Protein AF-A0A2K3KIL9-F1 (afdb_monomer)

pLDDT: mean 77.93, std 12.83, range [50.38, 91.62]

Radius of gyration: 12.29 Å; Cα contacts (8 Å, |Δi|>4): 52; chains: 1; bounding box: 32×21×32 Å

Sequence (54 aa):
MIGNPVKVDMHTLRVARGRFARICVEVDLTVPVVGRVGINGEWYQVQYEGLHII

Int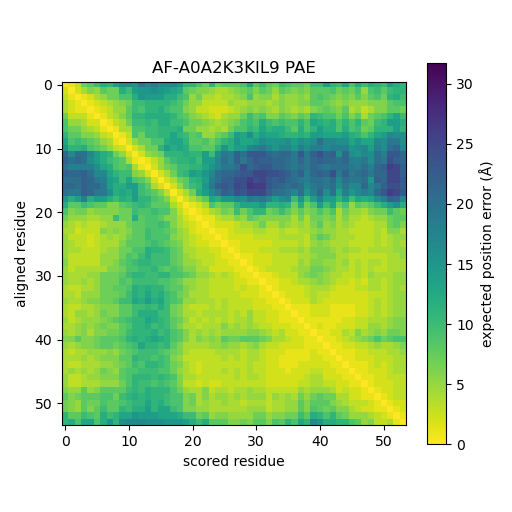erPro domains:
  IPR040256 Uncharacterized protein At4g02000-like [PTHR31286] (2-52)

Secondary structure (DSSP, 8-state):
----EEEE-GGGGGTSSTT---EEE---TTSPPP-EEEETTEEEE---SSGGG-

Solvent-accessible surface area (backbone atoms only — not comparable to full-atom values): 3811 Å² total; per-residue (Å²): 134,81,52,57,77,76,43,75,54,66,69,51,78,69,58,78,59,73,96,61,88,61,70,44,55,50,72,68,80,94,48,88,75,72,59,62,49,78,55,97,90,42,81,42,80,56,81,78,82,67,63,90,78,108

Organism: Trifolium pratense (NCBI:txid57577)

Structure (mmCIF, N/CA/C/O backbone):
data_AF-A0A2K3KIL9-F1
#
_entry.id   AF-A0A2K3KIL9-F1
#
loop_
_atom_site.group_PDB
_atom_site.id
_atom_site.type_symbol
_atom_site.label_atom_id
_atom_site.label_alt_id
_atom_site.label_comp_id
_atom_site.label_asym_id
_atom_site.label_entity_id
_atom_site.label_seq_id
_atom_site.pdbx_PDB_ins_code
_atom_site.Cartn_x
_atom_site.Cartn_y
_atom_site.Cartn_z
_atom_site.occupancy
_atom_site.B_iso_or_equiv
_atom_site.auth_seq_id
_atom_site.auth_comp_id
_atom_site.auth_asym_id
_atom_site.auth_atom_id
_atom_site.pdbx_PDB_model_num
ATOM 1 N N . MET A 1 1 ? 5.008 0.728 7.516 1.00 65.62 1 MET A N 1
ATOM 2 C CA . MET A 1 1 ? 4.637 -0.472 6.730 1.00 65.62 1 MET A CA 1
ATOM 3 C C . MET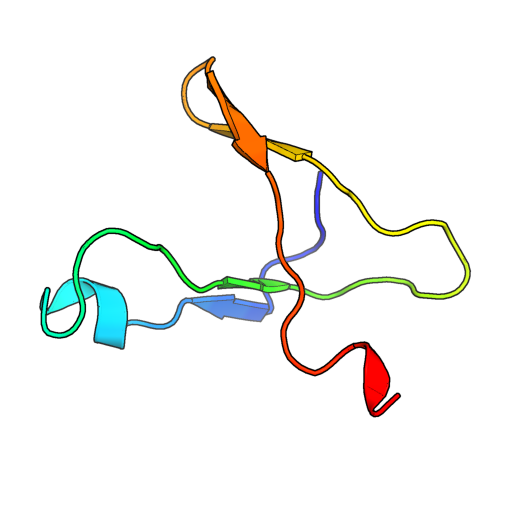 A 1 1 ? 3.176 -0.328 6.331 1.00 65.62 1 MET A C 1
ATOM 5 O O . MET A 1 1 ? 2.448 0.279 7.099 1.00 65.62 1 MET A O 1
ATOM 9 N N . ILE A 1 2 ? 2.771 -0.785 5.142 1.00 74.69 2 ILE A N 1
ATOM 10 C C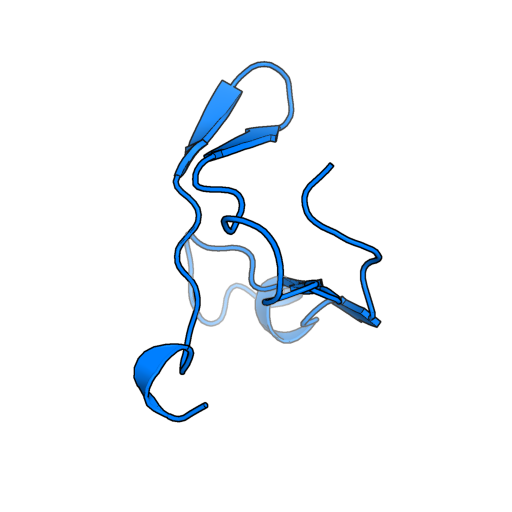A . ILE A 1 2 ? 1.408 -0.562 4.615 1.00 74.69 2 ILE A CA 1
ATOM 11 C C . ILE A 1 2 ? 0.358 -1.535 5.179 1.00 74.69 2 ILE A C 1
ATOM 13 O O . ILE A 1 2 ? -0.827 -1.240 5.159 1.00 74.69 2 ILE A O 1
ATOM 17 N N . GLY A 1 3 ? 0.802 -2.680 5.694 1.00 79.50 3 GLY A N 1
ATOM 18 C CA . GLY A 1 3 ? -0.062 -3.745 6.188 1.00 79.50 3 GLY A CA 1
ATOM 19 C C . GLY A 1 3 ? 0.584 -5.106 5.969 1.00 79.50 3 GLY A C 1
ATOM 20 O O . GLY A 1 3 ? 1.640 -5.200 5.331 1.00 79.50 3 GLY A O 1
ATOM 21 N N . ASN A 1 4 ? -0.050 -6.156 6.486 1.00 83.06 4 ASN A N 1
ATOM 22 C CA . ASN A 1 4 ? 0.369 -7.526 6.213 1.00 83.06 4 ASN A CA 1
ATOM 23 C C . ASN A 1 4 ? -0.127 -7.935 4.817 1.00 83.06 4 ASN A C 1
ATOM 25 O O . ASN A 1 4 ? -1.322 -7.808 4.540 1.00 83.06 4 ASN A O 1
ATOM 29 N N . PRO A 1 5 ? 0.751 -8.399 3.911 1.00 80.88 5 PRO A N 1
ATOM 30 C CA . PRO A 1 5 ? 0.326 -8.874 2.603 1.00 80.88 5 PRO A CA 1
ATOM 31 C C . PRO A 1 5 ? -0.509 -10.149 2.749 1.00 80.88 5 PRO A C 1
ATOM 33 O O . PRO A 1 5 ? -0.047 -11.152 3.285 1.00 80.88 5 PRO A O 1
ATOM 36 N N . VAL A 1 6 ? -1.740 -10.102 2.242 1.00 80.69 6 VAL A N 1
ATOM 37 C CA . VAL A 1 6 ? -2.709 -11.209 2.269 1.00 80.69 6 VAL A CA 1
ATOM 38 C C . VAL A 1 6 ? -2.607 -12.035 0.991 1.00 80.69 6 VAL A C 1
ATOM 40 O O . VAL A 1 6 ? -2.680 -13.263 1.017 1.00 80.69 6 VAL A O 1
ATOM 43 N N . LYS A 1 7 ? -2.435 -11.367 -0.155 1.00 73.38 7 LYS A N 1
ATOM 44 C CA . LYS A 1 7 ? -2.320 -12.023 -1.459 1.00 73.38 7 LYS A CA 1
ATOM 45 C C . LYS A 1 7 ? -1.521 -11.163 -2.426 1.00 73.38 7 LYS A C 1
ATOM 47 O O . LYS A 1 7 ? -1.779 -9.970 -2.576 1.00 73.38 7 LYS A O 1
ATOM 52 N N . VAL A 1 8 ? -0.571 -11.789 -3.112 1.00 67.94 8 VAL A N 1
ATOM 53 C CA . VAL A 1 8 ? 0.137 -11.173 -4.237 1.00 67.94 8 VAL A CA 1
ATOM 54 C C . VAL A 1 8 ? -0.588 -11.573 -5.514 1.00 67.94 8 VAL A C 1
ATOM 56 O O . VAL A 1 8 ? -0.771 -12.764 -5.778 1.00 67.94 8 VAL A O 1
ATOM 59 N N . ASP A 1 9 ? -1.029 -10.591 -6.299 1.00 66.00 9 ASP A N 1
ATOM 60 C CA . ASP A 1 9 ? -1.670 -10.877 -7.577 1.00 66.00 9 ASP A CA 1
ATOM 61 C C . ASP A 1 9 ? -0.621 -11.299 -8.617 1.00 66.00 9 ASP A C 1
ATOM 63 O O . ASP A 1 9 ? 0.108 -10.486 -9.195 1.00 66.00 9 ASP A O 1
ATOM 67 N N . MET A 1 10 ? -0.558 -12.608 -8.864 1.00 60.06 10 MET A N 1
ATOM 68 C CA . MET A 1 10 ? 0.340 -13.226 -9.839 1.00 60.06 10 MET A CA 1
ATOM 69 C C . MET A 1 10 ? -0.051 -12.927 -11.298 1.00 60.06 10 MET A C 1
ATOM 71 O O . MET A 1 10 ? 0.748 -13.198 -12.192 1.00 60.06 10 MET A O 1
ATOM 75 N N . HIS A 1 11 ? -1.211 -12.326 -11.600 1.00 56.53 11 HIS A N 1
ATOM 76 C CA . HIS A 1 11 ? -1.490 -11.863 -12.971 1.00 56.53 11 HIS A CA 1
ATOM 77 C C . HIS A 1 11 ? -0.572 -10.710 -13.406 1.00 56.53 11 HIS A C 1
ATOM 79 O O . HIS A 1 11 ? -0.374 -10.503 -14.607 1.00 56.53 11 HIS A O 1
ATOM 85 N N . THR A 1 12 ? 0.077 -10.040 -12.451 1.00 51.44 12 THR A N 1
ATOM 86 C CA . THR A 1 12 ? 1.143 -9.060 -12.699 1.00 51.44 12 THR A CA 1
ATOM 87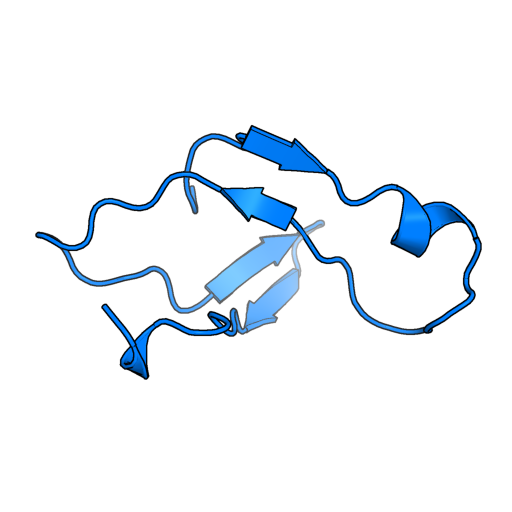 C C . THR A 1 12 ? 2.417 -9.709 -13.264 1.00 51.44 12 THR A C 1
ATOM 89 O O . THR A 1 12 ? 3.119 -9.094 -14.064 1.00 51.44 12 THR A O 1
ATOM 92 N N . LEU A 1 13 ? 2.698 -10.977 -12.924 1.00 50.38 13 LEU A N 1
ATOM 93 C CA . LEU A 1 13 ? 3.902 -11.696 -13.377 1.00 50.38 13 LEU A CA 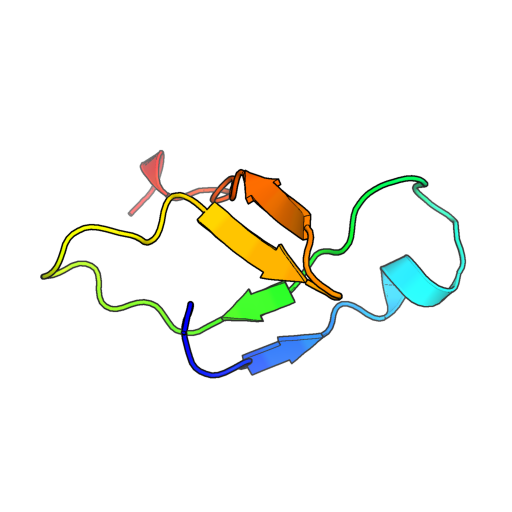1
ATOM 94 C C . LEU A 1 13 ? 3.928 -11.949 -14.888 1.00 50.38 13 LEU A C 1
ATOM 96 O O . LEU A 1 13 ? 4.996 -12.151 -15.456 1.00 50.38 13 LEU A O 1
ATOM 100 N N . ARG A 1 14 ? 2.768 -11.942 -15.554 1.00 52.47 14 ARG A N 1
ATOM 101 C CA . ARG A 1 14 ? 2.666 -12.209 -16.997 1.00 52.47 14 ARG A CA 1
ATOM 102 C C . ARG A 1 14 ? 2.704 -10.957 -17.869 1.00 52.47 14 ARG A C 1
ATOM 104 O O . ARG A 1 14 ? 2.481 -11.070 -19.068 1.00 52.47 14 ARG A O 1
ATOM 111 N N . VAL A 1 15 ? 2.954 -9.773 -17.294 1.00 54.38 15 VAL A N 1
ATOM 112 C CA . VAL A 1 15 ? 3.060 -8.496 -18.039 1.00 54.38 15 VAL A CA 1
ATOM 113 C C . VAL A 1 15 ? 1.794 -8.182 -18.867 1.00 54.38 15 VAL A C 1
ATOM 115 O O . VAL A 1 15 ? 1.791 -7.303 -19.721 1.00 54.38 15 VAL A O 1
ATOM 118 N N . ALA A 1 16 ? 0.673 -8.862 -18.599 1.00 57.66 16 ALA A N 1
ATOM 119 C CA . ALA A 1 16 ? -0.557 -8.720 -19.380 1.00 57.66 16 ALA A CA 1
ATOM 120 C C . ALA A 1 16 ? -1.217 -7.339 -19.190 1.00 57.66 16 ALA A C 1
ATOM 122 O O . ALA A 1 16 ? -2.012 -6.907 -20.022 1.00 57.66 16 ALA A O 1
ATOM 123 N N . ARG A 1 17 ? -0.866 -6.627 -18.109 1.00 51.94 17 ARG A N 1
ATOM 124 C CA . ARG A 1 17 ? -1.212 -5.224 -17.849 1.00 51.94 17 ARG A CA 1
ATOM 125 C C . ARG A 1 17 ? 0.002 -4.533 -17.225 1.00 51.94 17 ARG A C 1
ATOM 127 O O . ARG A 1 17 ? 0.266 -4.689 -16.040 1.00 51.94 17 ARG A O 1
ATOM 134 N N . GLY A 1 18 ? 0.794 -3.851 -18.049 1.00 54.72 18 GLY A N 1
ATOM 135 C CA . GLY A 1 18 ? 2.050 -3.223 -17.636 1.00 54.72 18 GLY A CA 1
ATOM 136 C C . GLY A 1 18 ? 1.928 -2.134 -16.553 1.00 54.72 18 GLY A C 1
ATOM 137 O O . GLY A 1 18 ? 0.861 -1.573 -16.317 1.00 54.72 18 GLY A O 1
ATOM 138 N N . ARG A 1 19 ? 3.096 -1.804 -15.976 1.00 61.94 19 ARG A N 1
ATOM 139 C CA . ARG A 1 19 ? 3.452 -0.635 -15.135 1.00 61.94 19 ARG A CA 1
ATOM 140 C C . ARG A 1 19 ? 2.999 -0.573 -13.671 1.00 61.94 19 ARG A C 1
ATOM 142 O O . ARG A 1 19 ? 3.505 0.298 -12.973 1.00 61.94 19 ARG A O 1
ATOM 149 N N . PHE A 1 20 ? 2.152 -1.471 -13.171 1.00 64.00 20 PHE A N 1
ATOM 150 C CA . PHE A 1 20 ? 1.700 -1.409 -11.772 1.00 64.00 20 PHE A CA 1
ATOM 151 C C . PHE A 1 20 ? 1.717 -2.778 -11.094 1.00 64.00 20 PHE A C 1
ATOM 153 O O . PHE A 1 20 ? 1.272 -3.761 -11.679 1.00 64.00 20 PHE A O 1
ATOM 160 N N . ALA A 1 21 ? 2.201 -2.830 -9.851 1.00 71.44 21 ALA A N 1
ATOM 161 C CA . ALA A 1 21 ? 2.042 -3.986 -8.976 1.00 71.44 21 ALA A CA 1
ATOM 162 C C . ALA A 1 21 ? 0.749 -3.840 -8.164 1.00 71.44 21 ALA A C 1
ATOM 164 O O . ALA A 1 21 ? 0.527 -2.804 -7.541 1.00 71.4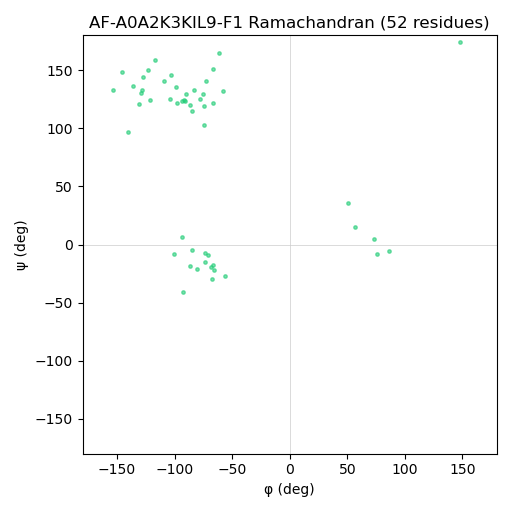4 21 ALA A O 1
ATOM 165 N N . ARG A 1 22 ? -0.097 -4.875 -8.160 1.00 77.12 22 ARG A N 1
ATOM 166 C CA . ARG A 1 22 ? -1.264 -4.966 -7.274 1.00 77.12 22 ARG A CA 1
ATOM 167 C C . ARG A 1 22 ? -0.955 -5.935 -6.141 1.00 77.12 22 ARG A C 1
ATOM 169 O O . ARG A 1 22 ? -0.579 -7.082 -6.380 1.00 77.12 22 ARG A O 1
ATOM 176 N N . ILE A 1 23 ? -1.107 -5.467 -4.907 1.00 78.19 23 ILE A N 1
ATOM 177 C CA . ILE A 1 23 ? -0.897 -6.263 -3.697 1.00 78.19 23 ILE A CA 1
ATOM 178 C C . ILE A 1 23 ? -2.137 -6.097 -2.824 1.00 78.19 23 ILE A C 1
ATOM 180 O O . ILE A 1 23 ? -2.568 -4.972 -2.576 1.00 78.19 23 ILE A O 1
ATOM 184 N N . CYS A 1 24 ? -2.706 -7.205 -2.355 1.00 83.44 24 CYS A N 1
ATOM 185 C CA . CYS A 1 24 ? -3.753 -7.182 -1.342 1.00 83.44 24 CYS A CA 1
ATOM 186 C C . CYS A 1 24 ? -3.089 -7.175 0.034 1.00 83.44 24 CYS A C 1
ATOM 188 O O . CYS A 1 24 ? -2.352 -8.107 0.366 1.00 83.44 24 CYS A O 1
ATOM 190 N N . VAL A 1 25 ? -3.352 -6.138 0.822 1.00 84.06 25 VAL A N 1
ATOM 191 C CA . VAL A 1 25 ? -2.843 -5.981 2.188 1.00 84.06 25 VAL A CA 1
ATOM 192 C C . VAL A 1 25 ? -4.005 -5.801 3.152 1.00 84.06 25 VAL A C 1
ATOM 194 O O . VAL A 1 25 ? -5.047 -5.265 2.779 1.00 84.06 25 VAL A O 1
ATOM 197 N N . GLU A 1 26 ? -3.819 -6.248 4.384 1.00 86.12 26 GLU A N 1
ATOM 198 C CA . GLU A 1 26 ? -4.729 -5.928 5.478 1.00 86.12 26 GLU A CA 1
ATOM 199 C C . GLU A 1 26 ? -4.489 -4.485 5.936 1.00 86.12 26 GLU A C 1
ATOM 201 O O . GLU A 1 26 ? -3.344 -4.094 6.176 1.00 86.12 26 GLU A O 1
ATOM 206 N N . VAL A 1 27 ? -5.562 -3.696 6.036 1.00 85.44 27 VAL A N 1
ATOM 207 C CA . VAL A 1 27 ? -5.527 -2.297 6.477 1.00 85.44 27 VAL A CA 1
ATOM 208 C C . VAL A 1 27 ? -6.530 -2.072 7.597 1.00 85.44 27 VAL A C 1
ATOM 210 O O . VAL A 1 27 ? -7.688 -2.468 7.495 1.00 85.44 27 VAL A O 1
ATOM 213 N N . ASP A 1 28 ? -6.076 -1.406 8.653 1.00 86.50 28 ASP A N 1
ATOM 214 C CA . ASP A 1 28 ? -6.942 -0.916 9.718 1.00 86.50 28 ASP A CA 1
ATOM 215 C C . ASP A 1 28 ? -7.518 0.447 9.307 1.00 86.50 28 ASP A C 1
ATOM 217 O O . ASP A 1 28 ? -6.777 1.416 9.137 1.00 86.50 28 ASP A O 1
ATOM 221 N N . LEU A 1 29 ? -8.838 0.509 9.115 1.00 87.69 29 LEU A N 1
ATOM 222 C CA . LEU A 1 29 ? -9.553 1.726 8.718 1.00 87.69 29 LEU A CA 1
ATOM 223 C C . LEU A 1 29 ? -9.921 2.629 9.905 1.00 87.69 29 LEU A C 1
ATOM 225 O O . LEU A 1 29 ? -10.435 3.727 9.697 1.00 87.69 29 LEU A O 1
ATOM 229 N N . THR A 1 30 ? -9.662 2.202 11.146 1.00 90.88 30 THR A N 1
ATOM 230 C CA . THR A 1 30 ? -9.836 3.055 12.337 1.00 90.88 30 THR A CA 1
ATOM 231 C C . THR A 1 30 ? -8.740 4.115 12.453 1.00 90.88 30 THR A C 1
ATOM 233 O O . THR A 1 30 ? -8.891 5.099 13.180 1.00 90.88 30 THR A O 1
ATOM 236 N N . VAL A 1 31 ? -7.653 3.946 11.695 1.00 87.94 31 VAL A N 1
ATOM 237 C CA . VAL A 1 31 ? -6.534 4.880 11.589 1.00 87.94 31 VAL A CA 1
ATOM 238 C C . VAL A 1 31 ? -6.400 5.412 10.155 1.00 87.94 31 VAL A C 1
ATOM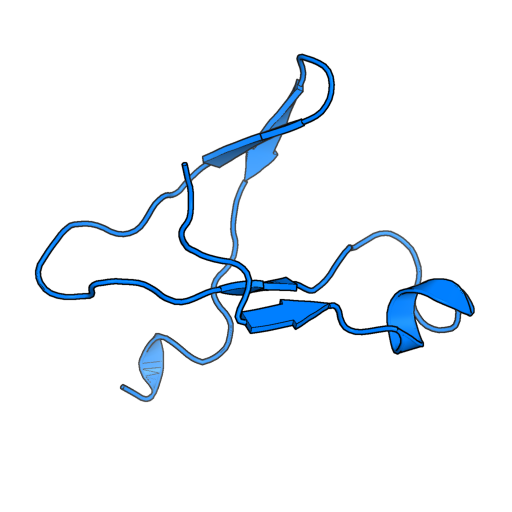 240 O O . VAL A 1 31 ? -6.885 4.791 9.208 1.00 87.94 31 VAL A O 1
ATOM 243 N N . PRO A 1 32 ? -5.735 6.564 9.948 1.00 88.38 32 PRO A N 1
ATOM 244 C CA . PRO A 1 32 ? -5.494 7.079 8.606 1.00 88.38 32 PRO A CA 1
ATOM 245 C C . PRO A 1 32 ? -4.712 6.087 7.735 1.00 88.38 32 PRO A C 1
ATOM 247 O O . PRO A 1 32 ? -3.660 5.582 8.130 1.00 88.38 32 PRO A O 1
ATOM 250 N N . VAL A 1 33 ? -5.201 5.863 6.515 1.00 88.81 33 VAL A N 1
ATOM 251 C CA . VAL A 1 33 ? -4.557 4.972 5.544 1.00 88.81 33 VAL A CA 1
ATOM 252 C C . VAL A 1 33 ? -3.209 5.517 5.064 1.00 88.81 33 VAL A C 1
ATOM 254 O O . VAL A 1 33 ? -2.976 6.725 4.973 1.00 88.81 33 VAL A O 1
ATOM 257 N N . VAL A 1 34 ? -2.302 4.611 4.701 1.00 90.00 34 VAL A N 1
ATOM 258 C CA . VAL A 1 34 ? -0.961 4.971 4.230 1.00 90.00 34 VAL A CA 1
ATOM 259 C C . VAL A 1 34 ? -1.027 5.529 2.807 1.00 90.00 34 VAL A C 1
ATOM 261 O O . VAL A 1 34 ? -1.425 4.827 1.883 1.00 90.00 34 VAL A O 1
ATOM 264 N N . GLY A 1 35 ? -0.597 6.777 2.608 1.00 89.69 35 GLY A N 1
ATOM 265 C CA . GLY A 1 35 ? -0.619 7.427 1.288 1.00 89.69 35 GLY A CA 1
ATOM 266 C C . GLY A 1 35 ? 0.611 7.175 0.403 1.00 89.69 35 GLY A C 1
ATOM 267 O O . GLY A 1 35 ? 0.546 7.397 -0.806 1.00 89.69 35 GLY A O 1
ATOM 268 N N . ARG A 1 36 ? 1.746 6.738 0.973 1.00 91.62 36 ARG A N 1
ATOM 269 C CA . ARG A 1 36 ? 2.997 6.467 0.236 1.00 91.62 36 ARG A CA 1
ATOM 270 C C . ARG A 1 36 ? 3.785 5.301 0.825 1.00 91.62 36 ARG A C 1
ATOM 272 O O . ARG A 1 36 ? 3.805 5.124 2.041 1.00 91.62 36 ARG A O 1
ATOM 279 N N . VAL A 1 37 ? 4.495 4.564 -0.026 1.00 88.50 37 VAL A N 1
ATOM 280 C CA . VAL A 1 37 ? 5.391 3.463 0.366 1.00 88.50 37 VAL A CA 1
ATOM 281 C C . VAL A 1 37 ? 6.780 3.632 -0.233 1.00 88.50 37 VAL A C 1
ATOM 283 O O . VAL A 1 37 ? 6.918 4.118 -1.352 1.00 88.50 37 VAL A O 1
ATOM 286 N N . GLY A 1 38 ? 7.803 3.237 0.524 1.00 90.12 38 GLY A N 1
ATOM 287 C CA . GLY A 1 38 ? 9.187 3.212 0.063 1.00 90.12 38 GLY A CA 1
ATOM 288 C C . GLY A 1 38 ? 9.524 1.855 -0.550 1.00 90.12 38 GLY A C 1
ATOM 289 O O . GLY A 1 38 ? 9.372 0.834 0.120 1.00 90.12 38 GLY A O 1
ATOM 290 N N . ILE A 1 39 ? 9.983 1.837 -1.799 1.00 85.94 39 ILE A N 1
ATOM 291 C CA . ILE A 1 39 ? 10.430 0.640 -2.521 1.00 85.94 39 ILE A CA 1
ATOM 292 C C . ILE A 1 39 ? 11.794 0.963 -3.131 1.00 85.94 39 ILE A C 1
ATOM 294 O O . ILE A 1 39 ? 11.915 1.917 -3.890 1.00 85.94 39 ILE A O 1
ATOM 298 N N . ASN A 1 40 ? 12.829 0.193 -2.780 1.00 87.38 40 ASN A N 1
ATOM 299 C CA . ASN A 1 40 ? 14.202 0.379 -3.277 1.00 87.38 40 ASN A CA 1
ATOM 300 C C . ASN A 1 40 ? 14.742 1.822 -3.152 1.00 87.38 40 ASN A C 1
ATOM 302 O O . ASN A 1 40 ? 15.489 2.286 -4.005 1.00 87.38 40 ASN A O 1
ATOM 306 N N . GLY A 1 41 ? 14.366 2.534 -2.084 1.00 90.81 41 GLY A N 1
ATOM 307 C CA . GLY A 1 41 ? 14.799 3.915 -1.830 1.00 90.81 41 GLY A CA 1
ATOM 308 C C . GLY A 1 41 ? 13.945 4.996 -2.501 1.00 90.81 41 GLY A C 1
ATOM 309 O O . GLY A 1 41 ? 14.124 6.174 -2.199 1.00 90.81 41 GLY A O 1
ATOM 310 N N . GLU A 1 42 ? 12.977 4.621 -3.336 1.00 90.38 42 GLU A N 1
ATOM 311 C CA . GLU A 1 42 ? 12.037 5.546 -3.968 1.00 90.38 42 GLU A CA 1
ATOM 312 C C . GLU A 1 42 ? 10.662 5.509 -3.295 1.00 90.38 42 GLU A C 1
ATOM 314 O O . GLU A 1 42 ? 10.199 4.465 -2.832 1.00 90.38 42 GLU A O 1
ATOM 319 N N . TRP A 1 43 ? 9.992 6.662 -3.243 1.00 91.56 43 TRP A N 1
ATOM 320 C CA . TRP A 1 43 ? 8.657 6.794 -2.663 1.00 91.56 43 TRP A CA 1
ATOM 321 C C . TRP A 1 43 ? 7.584 6.765 -3.743 1.00 91.56 43 TRP A C 1
ATOM 323 O O . TRP A 1 43 ? 7.532 7.637 -4.607 1.00 91.56 43 TRP A O 1
ATOM 333 N N . TYR A 1 44 ? 6.668 5.814 -3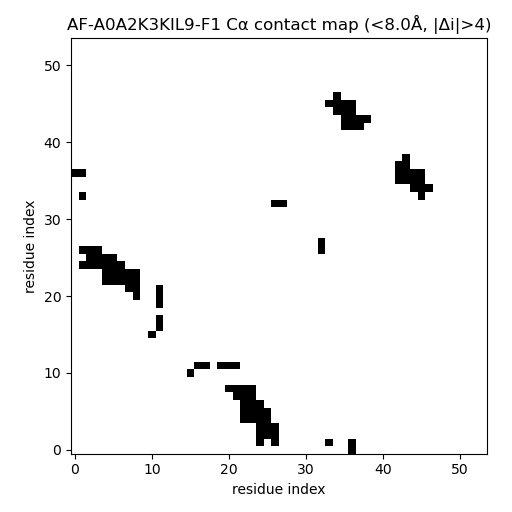.625 1.00 88.12 44 TYR A N 1
ATOM 334 C CA . TYR A 1 44 ? 5.544 5.635 -4.532 1.00 88.12 44 TYR A CA 1
ATOM 335 C C . TYR A 1 44 ? 4.238 6.019 -3.842 1.00 88.12 44 TYR A C 1
ATOM 337 O O . TYR A 1 44 ? 4.047 5.738 -2.656 1.00 88.12 44 TYR A O 1
ATOM 345 N N . GLN A 1 45 ? 3.335 6.668 -4.578 1.00 89.69 45 GLN A N 1
ATOM 346 C CA . GLN A 1 45 ? 1.977 6.931 -4.104 1.00 89.69 45 GLN A CA 1
ATOM 347 C C . GLN A 1 45 ? 1.148 5.649 -4.109 1.00 89.69 45 GLN A C 1
ATOM 349 O O . GLN A 1 45 ? 1.252 4.831 -5.021 1.00 89.69 45 GLN A O 1
ATOM 354 N N . VAL A 1 46 ? 0.325 5.488 -3.076 1.00 87.69 46 VAL A N 1
ATOM 355 C CA . VAL A 1 46 ? -0.586 4.353 -2.932 1.00 87.69 46 VAL A CA 1
ATOM 356 C C . VAL A 1 46 ? -1.974 4.778 -3.379 1.00 87.69 46 VAL A C 1
ATOM 358 O O . VAL A 1 46 ? -2.461 5.835 -2.982 1.00 87.69 46 VAL A O 1
ATOM 361 N N . GLN A 1 47 ? -2.628 3.925 -4.162 1.00 86.06 47 GLN A N 1
ATOM 362 C CA . GLN A 1 47 ? -4.027 4.086 -4.524 1.00 86.06 47 GLN A CA 1
ATOM 363 C C . GLN A 1 47 ? -4.815 2.861 -4.062 1.00 86.06 47 GLN A C 1
ATOM 365 O O . GLN A 1 47 ? -4.470 1.731 -4.403 1.00 86.06 47 GLN A O 1
ATOM 370 N N . TYR A 1 48 ? -5.856 3.095 -3.264 1.00 86.56 48 TYR A N 1
ATOM 371 C CA . TYR A 1 48 ? -6.731 2.044 -2.753 1.00 86.56 48 TYR A CA 1
ATOM 372 C C . TYR A 1 48 ? -7.906 1.847 -3.702 1.00 86.56 48 TYR A C 1
ATOM 374 O O . TYR A 1 48 ? -8.653 2.782 -3.994 1.00 86.56 48 TYR A O 1
ATOM 382 N N . GLU A 1 49 ? -8.084 0.622 -4.175 1.00 83.12 49 GLU A N 1
ATOM 383 C CA . GLU A 1 49 ? -9.227 0.267 -5.007 1.00 83.12 49 GLU A CA 1
ATOM 384 C C . GLU A 1 49 ? -10.435 -0.049 -4.129 1.00 83.12 49 GLU A C 1
ATOM 386 O O . GLU A 1 49 ? -10.322 -0.781 -3.152 1.00 83.12 49 GLU A O 1
ATOM 391 N N . GLY A 1 50 ? -11.598 0.511 -4.467 1.00 82.06 50 GLY A N 1
ATOM 392 C CA . GLY A 1 50 ? -12.853 0.180 -3.785 1.00 82.06 50 GLY A CA 1
ATOM 393 C C . GLY A 1 50 ? -13.016 0.734 -2.365 1.00 82.06 50 GLY A C 1
ATOM 394 O O . GLY A 1 50 ? -14.046 0.467 -1.762 1.00 82.06 50 GLY A O 1
ATOM 395 N N . LEU A 1 51 ? -12.084 1.550 -1.847 1.00 84.81 51 LEU A N 1
ATOM 396 C CA . LE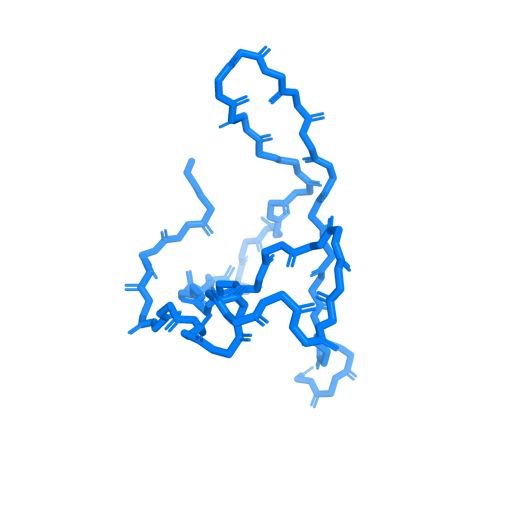U A 1 51 ? -12.198 2.146 -0.502 1.00 84.81 51 LEU A CA 1
ATOM 397 C C . LEU A 1 51 ? -13.492 2.962 -0.308 1.00 84.81 51 LEU A C 1
ATOM 399 O O . LEU A 1 51 ? -13.993 3.069 0.797 1.00 84.81 51 LEU A O 1
ATOM 403 N N . HIS A 1 52 ? -14.051 3.506 -1.390 1.00 82.62 52 HIS A N 1
ATOM 404 C CA . HIS A 1 52 ? -15.308 4.261 -1.387 1.00 82.62 52 HIS A CA 1
ATOM 405 C C . HIS A 1 52 ? -16.576 3.400 -1.218 1.00 82.62 52 HIS A C 1
ATOM 407 O O . HIS A 1 52 ? -17.668 3.956 -1.156 1.00 82.62 52 HIS A O 1
ATOM 413 N N . ILE A 1 53 ? -16.455 2.069 -1.237 1.00 81.75 53 ILE A N 1
ATOM 414 C CA . ILE A 1 53 ? -17.577 1.114 -1.166 1.00 81.75 53 ILE A CA 1
ATOM 415 C C . ILE A 1 53 ? -17.730 0.551 0.264 1.00 81.75 53 ILE A C 1
ATOM 417 O O . ILE A 1 53 ? -18.691 -0.162 0.541 1.00 81.75 53 ILE A O 1
ATOM 421 N N . ILE A 1 54 ? -16.778 0.854 1.155 1.00 76.25 54 ILE A N 1
ATOM 422 C CA . ILE A 1 54 ? -16.673 0.327 2.525 1.00 76.25 54 ILE A CA 1
ATOM 423 C C . ILE A 1 54 ? -17.241 1.336 3.525 1.00 76.25 54 ILE A C 1
ATOM 425 O O . ILE A 1 54 ? -17.039 2.552 3.306 1.00 76.25 54 ILE A O 1
#

Foldseek 3Di:
DQAAFPDFPCVVVVCPDDDDGDTDGDDDPVDDGDQWDDDPNDIDGDDDPCPVVD

Mean predicted aligned error: 7.53 Å